Protein AF-A0A131YRJ6-F1 (afdb_monomer_lite)

Structure (mmCIF, N/CA/C/O backbone):
data_AF-A0A131YRJ6-F1
#
_entry.id   AF-A0A131YRJ6-F1
#
loop_
_atom_site.group_PDB
_atom_site.id
_atom_site.type_symbol
_atom_site.label_atom_id
_atom_site.label_alt_id
_atom_site.label_comp_id
_atom_site.label_asym_id
_atom_site.label_entity_id
_atom_site.label_seq_id
_atom_site.pdbx_PDB_ins_code
_atom_site.Cartn_x
_atom_site.Cartn_y
_atom_site.Cartn_z
_atom_site.occupancy
_atom_site.B_iso_or_equiv
_atom_site.auth_seq_id
_atom_site.auth_comp_id
_atom_site.auth_asym_id
_atom_site.auth_atom_id
_atom_site.pdbx_PDB_model_num
ATOM 1 N N . MET A 1 1 ? -3.164 -13.704 23.593 1.00 69.56 1 MET A N 1
ATOM 2 C CA . MET A 1 1 ? -3.631 -12.300 23.506 1.00 69.56 1 MET A CA 1
ATOM 3 C C . MET A 1 1 ? -3.366 -11.679 22.139 1.00 69.56 1 MET A C 1
ATOM 5 O O . MET A 1 1 ? -4.332 -11.296 21.508 1.00 69.56 1 MET A O 1
ATOM 9 N N . VAL A 1 2 ? -2.132 -11.653 21.619 1.00 72.75 2 VAL A N 1
ATOM 10 C CA . VAL A 1 2 ? -1.838 -11.068 20.285 1.00 72.75 2 VAL A CA 1
ATOM 11 C C . VAL A 1 2 ? -2.690 -11.670 19.153 1.00 72.75 2 VAL A C 1
ATOM 13 O O . VAL A 1 2 ? -3.274 -10.936 18.368 1.00 72.75 2 VAL A O 1
ATOM 16 N N . GLN A 1 3 ? -2.851 -12.998 19.120 1.00 78.19 3 GLN A N 1
ATOM 17 C CA . GLN A 1 3 ? -3.715 -13.679 18.138 1.00 78.19 3 GLN A CA 1
ATOM 18 C C . GLN A 1 3 ? -5.185 -13.231 18.199 1.00 78.19 3 GLN A C 1
ATOM 20 O O . GLN A 1 3 ? -5.855 -13.191 17.174 1.00 78.19 3 GLN A O 1
ATOM 25 N N . PHE A 1 4 ? -5.680 -12.883 19.391 1.00 80.94 4 PHE A N 1
ATOM 26 C CA . PHE A 1 4 ? -7.038 -12.374 19.568 1.00 80.94 4 PHE A CA 1
ATOM 27 C C . PHE A 1 4 ? -7.167 -10.974 18.958 1.00 80.94 4 PHE A C 1
ATOM 29 O O . PHE A 1 4 ? -8.077 -10.748 18.175 1.00 80.94 4 PHE A O 1
ATOM 36 N N . TYR A 1 5 ? -6.211 -10.073 19.205 1.00 80.25 5 TYR A N 1
ATOM 37 C CA . TYR A 1 5 ? -6.235 -8.721 18.633 1.00 80.25 5 TYR A CA 1
ATOM 38 C C . TYR A 1 5 ? -6.049 -8.696 17.116 1.00 80.25 5 TYR A C 1
ATOM 40 O O . TYR A 1 5 ? -6.733 -7.934 16.441 1.00 80.25 5 TYR A O 1
ATOM 48 N N . ILE A 1 6 ? -5.186 -9.563 16.573 1.00 80.50 6 ILE A N 1
ATOM 49 C CA . ILE A 1 6 ? -5.069 -9.746 15.119 1.00 80.50 6 ILE A CA 1
ATOM 50 C C . ILE A 1 6 ? -6.422 -10.149 14.542 1.00 80.50 6 ILE A C 1
ATOM 52 O O . ILE A 1 6 ? -6.871 -9.529 13.587 1.00 80.50 6 ILE A O 1
ATOM 56 N N . ARG A 1 7 ? -7.074 -11.158 15.134 1.00 83.88 7 ARG A N 1
ATOM 57 C CA . ARG A 1 7 ? -8.376 -11.641 14.672 1.00 83.88 7 ARG A CA 1
ATOM 58 C C . ARG A 1 7 ? -9.435 -10.543 14.721 1.00 83.88 7 ARG A C 1
ATOM 60 O O . ARG A 1 7 ? -10.130 -10.345 13.737 1.00 83.88 7 ARG A O 1
ATOM 67 N N . GLU A 1 8 ? -9.559 -9.838 15.840 1.00 82.44 8 GLU A N 1
ATOM 68 C CA . GLU A 1 8 ? -10.544 -8.759 15.975 1.00 82.44 8 GLU A CA 1
ATOM 69 C C . GLU A 1 8 ? -10.286 -7.640 14.954 1.00 82.44 8 GLU A C 1
ATOM 71 O O . GLU A 1 8 ? -11.215 -7.183 14.294 1.00 82.44 8 GLU A O 1
ATOM 76 N N . TYR A 1 9 ? -9.023 -7.250 14.746 1.00 82.06 9 TYR A N 1
ATOM 77 C CA . TYR A 1 9 ? -8.666 -6.228 13.762 1.00 82.06 9 TYR A CA 1
ATOM 78 C C . TYR A 1 9 ? -8.954 -6.676 12.324 1.00 82.06 9 TYR A C 1
ATOM 80 O O . TYR A 1 9 ? -9.580 -5.931 11.572 1.00 82.06 9 TYR A O 1
ATOM 88 N N . THR A 1 10 ? -8.576 -7.896 11.936 1.00 85.06 10 THR A N 1
ATOM 89 C CA . THR A 1 10 ? -8.822 -8.408 10.576 1.00 85.06 10 THR A CA 1
ATOM 90 C C . THR A 1 10 ? -10.284 -8.756 10.305 1.00 85.06 10 THR A C 1
ATOM 92 O O . THR A 1 10 ? -10.655 -8.924 9.146 1.00 85.06 10 THR A O 1
ATOM 95 N N . MET A 1 11 ? -11.129 -8.829 11.339 1.00 86.38 11 MET A N 1
ATOM 96 C CA . MET A 1 11 ? -12.585 -8.895 11.185 1.00 86.38 11 MET A CA 1
ATOM 97 C C . MET A 1 11 ? -13.224 -7.527 10.899 1.00 86.38 11 MET A C 1
ATOM 99 O O . MET A 1 11 ? -14.390 -7.477 10.505 1.00 86.38 11 MET A O 1
ATOM 103 N N . THR A 1 12 ? -12.487 -6.422 11.057 1.00 85.75 12 THR A N 1
ATOM 104 C CA . THR A 1 12 ? -12.936 -5.094 10.615 1.00 85.75 12 THR A CA 1
ATOM 105 C C . THR A 1 12 ? -12.587 -4.857 9.147 1.00 85.75 12 THR A C 1
ATOM 107 O O . THR A 1 12 ? -11.559 -5.327 8.660 1.00 85.75 12 THR A O 1
ATOM 110 N N . THR A 1 13 ? -13.417 -4.085 8.441 1.00 87.31 13 THR A N 1
ATOM 111 C CA . THR A 1 13 ? -13.154 -3.713 7.042 1.00 87.31 13 THR A CA 1
ATOM 112 C C . THR A 1 13 ? -11.834 -2.958 6.899 1.00 87.31 13 THR A C 1
ATOM 114 O O . THR A 1 13 ? -11.045 -3.304 6.026 1.00 87.31 13 THR A O 1
ATOM 117 N N . ASP A 1 14 ? -11.558 -1.981 7.773 1.00 86.44 14 ASP A N 1
ATOM 118 C CA . ASP A 1 14 ? -10.312 -1.205 7.715 1.00 86.44 14 ASP A CA 1
ATOM 119 C C . ASP A 1 14 ? -9.083 -2.092 7.963 1.00 86.44 14 ASP A C 1
ATOM 121 O O . ASP A 1 14 ? -8.073 -1.975 7.271 1.00 86.44 14 ASP A O 1
ATOM 125 N N . GLY A 1 15 ? -9.168 -3.028 8.914 1.00 86.69 15 GLY A N 1
ATOM 126 C CA . GLY A 1 15 ? -8.067 -3.948 9.187 1.00 86.69 15 GLY A CA 1
ATOM 127 C C . GLY A 1 15 ? -7.824 -4.954 8.068 1.00 86.69 15 GLY A C 1
ATOM 128 O O . GLY A 1 15 ? -6.669 -5.240 7.747 1.00 86.69 15 GLY A O 1
ATOM 129 N N . TRP A 1 16 ? -8.886 -5.451 7.430 1.00 87.12 16 TRP A N 1
ATOM 130 C CA . TRP A 1 16 ? -8.761 -6.325 6.264 1.00 87.12 16 TRP A CA 1
ATOM 131 C C . TRP A 1 16 ? -8.167 -5.595 5.052 1.00 87.12 16 TRP A C 1
ATOM 133 O O . TRP A 1 16 ? -7.257 -6.119 4.409 1.00 87.12 16 TRP A O 1
ATOM 143 N N . LEU A 1 17 ? -8.628 -4.372 4.769 1.00 89.38 17 LEU A N 1
ATOM 144 C CA . LEU A 1 17 ? -8.101 -3.550 3.676 1.00 89.38 17 LEU A CA 1
ATOM 145 C C . LEU A 1 17 ? -6.633 -3.167 3.909 1.00 89.38 17 LEU A C 1
ATOM 147 O O . LEU A 1 17 ? -5.819 -3.363 3.011 1.00 89.38 17 LEU A O 1
ATOM 151 N N . ASN A 1 18 ? -6.266 -2.737 5.123 1.00 88.38 18 ASN A N 1
ATOM 152 C CA . ASN A 1 18 ? -4.872 -2.423 5.461 1.00 88.38 18 ASN A CA 1
ATOM 153 C C . ASN A 1 18 ? -3.963 -3.649 5.291 1.00 88.38 18 ASN A C 1
ATOM 155 O O . ASN A 1 18 ? -2.867 -3.550 4.745 1.00 88.38 18 ASN A O 1
ATOM 159 N N . LEU A 1 19 ? -4.416 -4.831 5.725 1.00 88.50 19 LEU A N 1
ATOM 160 C CA . LEU A 1 19 ? -3.647 -6.062 5.551 1.00 88.50 19 LEU A CA 1
ATOM 161 C C . LEU A 1 19 ? -3.422 -6.382 4.065 1.00 88.50 19 LEU A C 1
ATOM 163 O O . LEU A 1 19 ? -2.301 -6.717 3.682 1.00 88.50 19 LEU A O 1
ATOM 167 N N . LEU A 1 20 ? -4.460 -6.265 3.233 1.00 90.00 20 LEU A N 1
ATOM 168 C CA . LEU A 1 20 ? -4.341 -6.471 1.788 1.00 90.00 20 LEU A CA 1
ATOM 169 C C . LEU A 1 20 ? -3.373 -5.468 1.151 1.00 90.00 20 LEU A C 1
ATOM 171 O O . LEU A 1 20 ? -2.511 -5.874 0.377 1.00 90.00 20 LEU A O 1
ATOM 175 N N . GLU A 1 21 ? -3.468 -4.190 1.506 1.00 89.62 21 GLU A N 1
ATOM 176 C CA . GLU A 1 21 ? -2.579 -3.127 1.020 1.00 89.62 21 GLU A CA 1
ATOM 177 C C . GLU A 1 21 ? -1.116 -3.388 1.388 1.00 89.62 21 GLU A C 1
ATOM 179 O O . GLU A 1 21 ? -0.233 -3.280 0.535 1.00 89.62 21 GLU A O 1
ATOM 184 N N . VAL A 1 22 ? -0.849 -3.806 2.630 1.00 88.88 22 VAL A N 1
ATOM 185 C CA . VAL A 1 22 ? 0.501 -4.175 3.083 1.00 88.88 22 VAL A CA 1
ATOM 186 C C . VAL A 1 22 ? 1.036 -5.365 2.300 1.00 88.88 22 VAL A C 1
ATOM 188 O O . VAL A 1 22 ? 2.183 -5.335 1.857 1.00 88.88 22 VAL A O 1
ATOM 191 N N . VAL A 1 23 ? 0.224 -6.409 2.112 1.00 90.88 23 VAL A N 1
ATOM 192 C CA . VAL A 1 23 ? 0.639 -7.613 1.381 1.00 90.88 23 VAL A CA 1
ATOM 193 C C . VAL A 1 23 ? 0.916 -7.287 -0.086 1.00 90.88 23 VAL A C 1
ATOM 195 O O . VAL A 1 23 ? 1.972 -7.655 -0.597 1.00 90.88 23 VAL A O 1
ATOM 198 N N . VAL A 1 24 ? 0.019 -6.564 -0.759 1.00 88.69 24 VAL A N 1
ATOM 199 C CA . VAL A 1 24 ? 0.193 -6.182 -2.170 1.00 88.69 24 VAL A CA 1
ATOM 200 C C . VAL A 1 24 ? 1.382 -5.232 -2.338 1.00 88.69 24 VAL A C 1
ATOM 202 O O . VAL A 1 24 ? 2.203 -5.437 -3.233 1.00 88.69 24 VAL A O 1
ATOM 205 N N . GLY A 1 25 ? 1.533 -4.243 -1.453 1.00 87.44 25 GLY A N 1
ATOM 206 C CA . GLY A 1 25 ? 2.684 -3.341 -1.442 1.00 87.44 25 GLY A CA 1
ATOM 207 C C . GLY A 1 25 ? 4.005 -4.079 -1.216 1.00 87.44 25 GLY A C 1
ATOM 208 O O . GLY A 1 25 ? 4.978 -3.830 -1.924 1.00 87.44 25 GLY A O 1
ATOM 209 N N . ALA A 1 26 ? 4.041 -5.045 -0.295 1.00 89.44 26 ALA A N 1
ATOM 210 C CA . ALA A 1 26 ? 5.220 -5.875 -0.056 1.00 89.44 26 ALA A CA 1
ATOM 211 C C . ALA A 1 26 ? 5.557 -6.774 -1.257 1.00 89.44 26 ALA A C 1
ATOM 213 O O . ALA A 1 26 ? 6.735 -6.946 -1.566 1.00 89.44 26 ALA A O 1
ATOM 214 N N . ILE A 1 27 ? 4.549 -7.309 -1.956 1.00 89.69 27 ILE A N 1
ATOM 215 C CA . ILE A 1 27 ? 4.747 -8.077 -3.195 1.00 89.69 27 ILE A CA 1
ATOM 216 C C . ILE A 1 27 ? 5.356 -7.186 -4.278 1.00 89.69 27 ILE A C 1
ATOM 218 O O . ILE A 1 27 ? 6.368 -7.569 -4.856 1.00 89.69 27 ILE A O 1
ATOM 222 N N . LEU A 1 28 ? 4.806 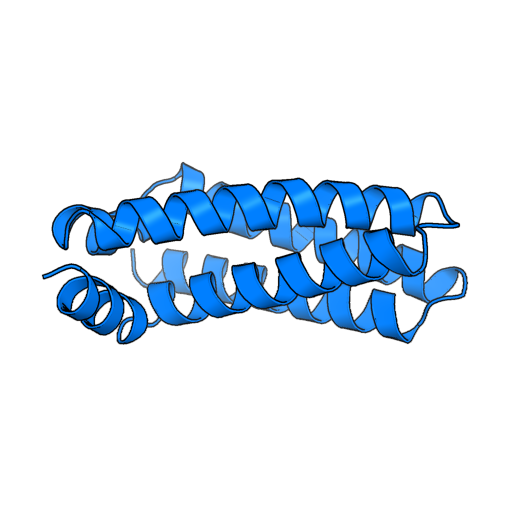-5.990 -4.515 1.00 86.94 28 LEU A N 1
ATOM 223 C CA . LEU A 1 28 ? 5.363 -5.033 -5.482 1.00 86.94 28 LEU A CA 1
ATOM 224 C C . LEU A 1 28 ? 6.805 -4.654 -5.132 1.00 86.94 28 LEU A C 1
ATOM 226 O O . LEU A 1 28 ? 7.683 -4.665 -5.994 1.00 86.94 28 LEU A O 1
ATOM 230 N N . TRP A 1 29 ? 7.068 -4.373 -3.855 1.00 91.38 29 TRP A N 1
ATOM 231 C CA . TRP A 1 29 ? 8.413 -4.077 -3.372 1.00 91.38 29 TRP A CA 1
ATOM 232 C C . TRP A 1 29 ? 9.379 -5.246 -3.613 1.00 91.38 29 TRP A C 1
ATOM 234 O O . TRP A 1 29 ? 10.470 -5.041 -4.145 1.00 91.38 29 TRP A O 1
ATOM 244 N N . ALA A 1 30 ? 8.971 -6.476 -3.289 1.00 88.31 30 ALA A N 1
ATOM 245 C CA . ALA A 1 30 ? 9.779 -7.674 -3.499 1.00 88.31 30 ALA A CA 1
ATOM 246 C C . ALA A 1 30 ? 9.996 -7.984 -4.988 1.00 88.31 30 ALA A C 1
ATOM 248 O O . ALA A 1 30 ? 11.102 -8.362 -5.373 1.00 88.31 30 ALA A O 1
ATOM 249 N N . MET A 1 31 ? 8.981 -7.799 -5.835 1.00 85.88 31 MET A N 1
ATOM 250 C CA . MET A 1 31 ? 9.085 -7.982 -7.285 1.00 85.88 31 MET A CA 1
ATOM 251 C C . MET A 1 31 ? 10.138 -7.045 -7.874 1.00 85.88 31 MET A C 1
ATOM 253 O O . MET A 1 31 ? 11.095 -7.518 -8.480 1.00 85.88 31 MET A O 1
ATOM 257 N N . TYR A 1 32 ? 10.037 -5.739 -7.616 1.00 86.94 32 TYR A N 1
ATOM 258 C CA . TYR A 1 32 ? 11.033 -4.777 -8.093 1.00 86.94 32 TYR A CA 1
ATOM 259 C C . TYR A 1 32 ? 12.410 -4.968 -7.442 1.00 86.94 32 TYR A C 1
ATOM 261 O O . TYR A 1 32 ? 13.428 -4.736 -8.090 1.00 86.94 32 TYR A O 1
ATOM 269 N N . GLY A 1 33 ? 12.471 -5.425 -6.188 1.00 84.69 33 GLY A N 1
ATOM 270 C CA . GLY A 1 33 ? 13.733 -5.723 -5.508 1.00 84.69 33 GLY A CA 1
ATOM 271 C C . GLY A 1 33 ? 14.458 -6.961 -6.052 1.00 84.69 33 GLY A C 1
ATOM 272 O O . GLY A 1 33 ? 15.685 -7.008 -6.018 1.00 84.69 33 GLY A O 1
ATOM 273 N N . THR A 1 34 ? 13.722 -7.957 -6.558 1.00 83.62 34 THR A N 1
ATOM 274 C CA . THR A 1 34 ? 14.286 -9.227 -7.058 1.00 83.62 34 THR A CA 1
ATOM 275 C C . THR A 1 34 ? 14.503 -9.238 -8.567 1.00 83.62 34 THR A C 1
ATOM 277 O O . THR A 1 34 ? 15.547 -9.700 -9.021 1.00 83.62 34 THR A O 1
ATOM 280 N N . LEU A 1 35 ? 13.545 -8.724 -9.341 1.00 82.69 35 LEU A N 1
ATOM 281 C CA . LEU A 1 35 ? 13.625 -8.626 -10.803 1.00 82.69 35 LEU A CA 1
ATOM 282 C C . LEU A 1 35 ? 14.398 -7.380 -11.260 1.00 82.69 35 LEU A C 1
ATOM 284 O O . LEU A 1 35 ? 14.904 -7.347 -12.380 1.00 82.69 35 LEU A O 1
ATOM 288 N N . GLY A 1 36 ? 14.531 -6.391 -10.372 1.00 80.94 36 GLY A N 1
ATOM 289 C CA . GLY A 1 36 ? 15.148 -5.100 -10.641 1.00 80.94 36 GLY A CA 1
ATOM 290 C C . GLY A 1 36 ? 14.136 -4.074 -11.152 1.00 80.94 36 GLY A C 1
ATOM 291 O O . GLY A 1 36 ? 13.309 -4.362 -12.012 1.00 80.94 36 GLY A O 1
ATOM 292 N N . ALA A 1 37 ? 14.228 -2.848 -10.638 1.00 86.00 37 ALA A N 1
ATOM 293 C CA . ALA A 1 37 ? 13.572 -1.687 -11.224 1.00 86.00 37 ALA A CA 1
ATOM 294 C C . ALA A 1 37 ? 14.481 -1.106 -12.317 1.00 86.00 37 ALA A C 1
ATOM 296 O O . ALA A 1 37 ? 15.558 -0.579 -12.035 1.00 86.00 37 ALA A O 1
ATOM 297 N N . THR A 1 38 ? 14.066 -1.238 -13.573 1.00 86.88 38 THR A N 1
ATOM 298 C CA . THR A 1 38 ? 14.872 -0.898 -14.756 1.00 86.88 38 THR A CA 1
ATOM 299 C C . THR A 1 38 ? 14.529 0.468 -15.340 1.00 86.88 38 THR A C 1
ATOM 301 O O . THR A 1 38 ? 15.360 1.085 -16.009 1.00 86.88 38 THR A O 1
ATOM 304 N N . THR A 1 39 ? 13.329 0.974 -15.056 1.00 87.75 39 THR A N 1
ATOM 305 C CA . THR A 1 39 ? 12.867 2.292 -15.505 1.00 87.75 39 THR A CA 1
ATOM 306 C C . THR A 1 39 ? 12.674 3.263 -14.333 1.00 87.75 39 THR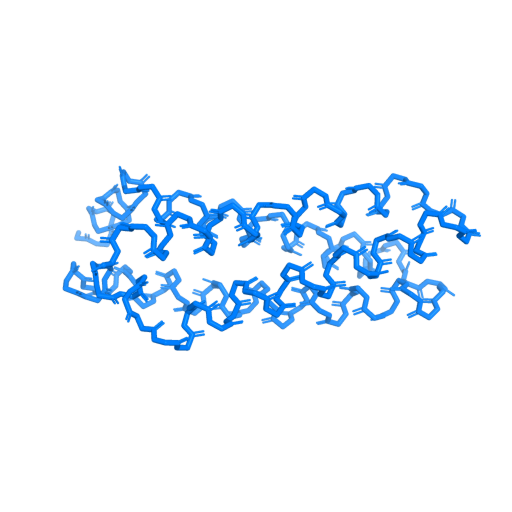 A C 1
ATOM 308 O O . THR A 1 39 ? 12.457 2.839 -13.194 1.00 87.75 39 THR A O 1
ATOM 311 N N . PRO A 1 40 ? 12.695 4.591 -14.571 1.00 90.06 40 PRO A N 1
ATOM 312 C CA . PRO A 1 40 ? 12.427 5.572 -13.517 1.00 90.06 40 PRO A CA 1
ATOM 313 C C . PRO A 1 40 ? 11.056 5.401 -12.845 1.00 90.06 40 PRO A C 1
ATOM 315 O O . PRO A 1 40 ? 10.937 5.620 -11.640 1.00 90.06 40 PRO A O 1
ATOM 318 N N . SER A 1 41 ? 10.028 4.988 -13.596 1.00 89.38 41 SER A N 1
ATOM 319 C CA . SER A 1 41 ? 8.690 4.733 -13.049 1.00 89.38 41 SER A CA 1
ATOM 320 C C . SER A 1 41 ? 8.663 3.498 -12.149 1.00 89.38 41 SER A C 1
ATOM 322 O O . SER A 1 41 ? 8.033 3.530 -11.094 1.00 89.38 41 SER A O 1
ATOM 324 N N . GLU A 1 42 ? 9.403 2.445 -12.500 1.00 90.12 42 GLU A N 1
ATOM 325 C CA . GLU A 1 42 ? 9.583 1.269 -11.640 1.00 90.12 42 GLU A CA 1
ATOM 326 C C . GLU A 1 42 ? 10.372 1.617 -10.374 1.00 90.12 42 GLU A C 1
ATOM 328 O O . GLU A 1 42 ? 9.993 1.193 -9.287 1.00 90.12 42 GLU A O 1
ATOM 333 N N . GLN A 1 43 ? 11.419 2.445 -10.470 1.00 91.75 43 GLN A N 1
ATOM 334 C CA . GLN A 1 43 ? 12.200 2.870 -9.299 1.00 91.75 43 GLN A CA 1
ATOM 335 C C . GLN A 1 43 ? 11.368 3.738 -8.342 1.00 91.75 43 GLN A C 1
ATOM 337 O O . GLN A 1 43 ? 11.484 3.626 -7.114 1.00 91.75 43 GLN A O 1
ATOM 342 N N . PHE A 1 44 ? 10.510 4.594 -8.900 1.00 92.31 44 PHE A N 1
ATOM 343 C CA . PHE A 1 44 ? 9.530 5.357 -8.137 1.00 92.31 44 PHE A CA 1
ATOM 344 C C . PHE A 1 44 ? 8.543 4.423 -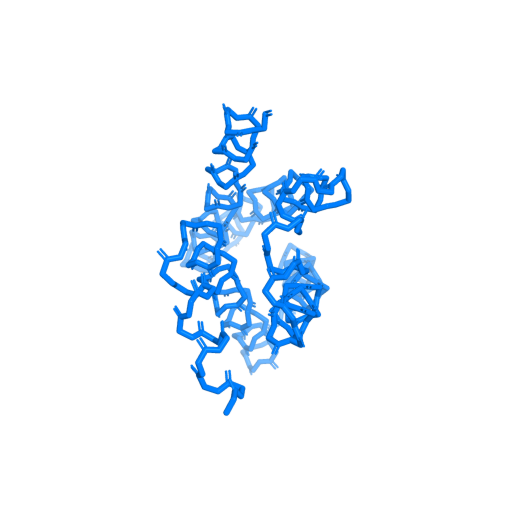7.428 1.00 92.31 44 PHE A C 1
ATOM 346 O O . PHE A 1 44 ? 8.391 4.518 -6.210 1.00 92.31 44 PHE A O 1
ATOM 353 N N . LEU A 1 45 ? 7.945 3.470 -8.152 1.00 92.44 45 LEU A N 1
ATOM 354 C CA . LEU A 1 45 ? 7.022 2.491 -7.576 1.00 92.44 45 LEU A CA 1
ATOM 355 C C . LEU A 1 45 ? 7.685 1.607 -6.516 1.00 92.44 45 LEU A C 1
ATOM 357 O O . LEU A 1 45 ? 7.076 1.371 -5.479 1.00 92.44 45 LEU A O 1
ATOM 361 N N . TYR A 1 46 ? 8.930 1.175 -6.715 1.00 92.81 46 TYR A N 1
ATOM 362 C CA . TYR A 1 46 ? 9.715 0.446 -5.717 1.00 92.81 46 TYR A CA 1
ATOM 363 C C . TYR A 1 46 ? 9.882 1.253 -4.424 1.00 92.81 46 TYR A C 1
ATOM 365 O O . TYR A 1 46 ? 9.658 0.740 -3.324 1.00 92.81 46 TYR A O 1
ATOM 373 N N . SER A 1 47 ? 10.220 2.539 -4.553 1.00 93.50 47 SER A N 1
ATOM 374 C CA . SER A 1 47 ? 10.374 3.445 -3.412 1.00 93.50 47 SER A CA 1
ATOM 375 C C . SER A 1 47 ? 9.043 3.648 -2.684 1.00 93.50 47 SER A C 1
ATOM 377 O O . SER A 1 47 ? 8.981 3.474 -1.466 1.00 93.50 47 SER A O 1
ATOM 379 N N . CYS A 1 48 ? 7.962 3.922 -3.419 1.00 92.62 4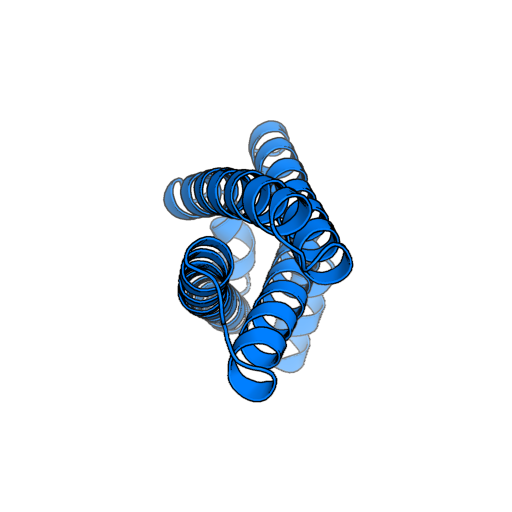8 CYS A N 1
ATOM 380 C CA . CYS A 1 48 ? 6.609 4.005 -2.867 1.00 92.62 48 CYS A CA 1
ATOM 381 C C . CYS A 1 48 ? 6.208 2.715 -2.147 1.00 92.62 48 CYS A C 1
ATOM 383 O O . CYS A 1 48 ? 5.772 2.768 -1.000 1.00 92.62 48 CYS A O 1
ATOM 385 N N . ALA A 1 49 ? 6.415 1.561 -2.780 1.00 92.50 49 ALA A N 1
ATOM 386 C CA . ALA A 1 49 ? 6.076 0.262 -2.222 1.00 92.50 49 ALA A CA 1
ATOM 387 C C . ALA A 1 49 ? 6.815 -0.004 -0.908 1.00 92.50 49 ALA A C 1
ATOM 389 O O . ALA A 1 49 ? 6.189 -0.407 0.070 1.00 92.50 49 ALA A O 1
ATOM 390 N N . SER A 1 50 ? 8.108 0.329 -0.834 1.00 92.19 50 SER A N 1
ATOM 391 C CA . SER A 1 50 ? 8.882 0.215 0.408 1.00 92.19 50 SER A CA 1
ATOM 392 C C . SER A 1 50 ? 8.316 1.085 1.538 1.00 92.19 50 SER A C 1
ATOM 394 O O . SER A 1 50 ? 8.097 0.601 2.652 1.00 92.19 50 SER A O 1
ATOM 396 N N . VAL A 1 51 ? 8.028 2.360 1.255 1.00 92.00 51 VAL A N 1
ATOM 397 C CA . VAL A 1 51 ? 7.562 3.331 2.253 1.00 92.00 51 VAL A CA 1
ATOM 398 C C . VAL A 1 51 ? 6.159 2.975 2.724 1.00 92.00 51 VAL A C 1
ATOM 400 O O . VAL A 1 51 ? 5.894 2.986 3.929 1.00 92.00 51 VAL A O 1
ATOM 403 N N . PHE A 1 52 ? 5.264 2.636 1.799 1.00 90.88 52 PHE A N 1
ATOM 404 C CA . PHE A 1 52 ? 3.873 2.366 2.127 1.00 90.88 52 PHE A CA 1
ATOM 405 C C . PHE A 1 52 ? 3.675 0.994 2.767 1.00 90.88 52 PHE A C 1
ATOM 407 O O . PHE A 1 52 ? 2.932 0.908 3.742 1.00 90.88 52 PHE A O 1
ATOM 414 N N . ALA A 1 53 ? 4.402 -0.042 2.332 1.00 90.88 53 ALA A N 1
ATOM 415 C CA . ALA A 1 53 ? 4.397 -1.333 3.023 1.00 90.88 53 ALA A CA 1
ATOM 416 C C . ALA A 1 53 ? 4.950 -1.200 4.450 1.00 90.88 53 ALA A C 1
ATOM 418 O O . ALA A 1 53 ? 4.376 -1.752 5.387 1.00 90.88 53 ALA A O 1
ATOM 419 N N . THR A 1 54 ? 6.011 -0.406 4.642 1.00 90.94 54 THR A N 1
ATOM 420 C CA . THR A 1 54 ? 6.564 -0.132 5.977 1.00 90.94 54 THR A CA 1
ATOM 421 C C . THR A 1 54 ? 5.552 0.600 6.859 1.00 90.94 54 THR A C 1
ATOM 423 O O . THR A 1 54 ? 5.315 0.184 7.992 1.00 90.94 54 THR A O 1
ATOM 426 N N . ASN A 1 55 ? 4.908 1.657 6.352 1.00 91.38 55 ASN A N 1
ATOM 427 C CA . ASN A 1 55 ? 3.885 2.393 7.107 1.00 91.38 55 ASN A CA 1
ATOM 428 C C . ASN A 1 55 ? 2.674 1.515 7.441 1.00 91.38 55 ASN A C 1
ATOM 430 O O . ASN A 1 55 ? 2.245 1.481 8.594 1.00 91.38 55 ASN A O 1
ATOM 434 N N . GLY A 1 56 ? 2.164 0.755 6.473 1.00 88.75 56 GLY A N 1
ATOM 435 C CA . GLY A 1 56 ? 1.060 -0.171 6.705 1.00 88.75 56 GLY A CA 1
ATOM 436 C C . GLY A 1 56 ? 1.424 -1.273 7.707 1.00 88.75 56 GLY A C 1
ATOM 437 O O . GLY A 1 56 ? 0.613 -1.615 8.570 1.00 88.75 56 GLY A O 1
ATOM 438 N N . PHE A 1 57 ? 2.671 -1.759 7.694 1.00 89.56 57 PHE A N 1
ATOM 439 C CA . PHE A 1 57 ? 3.170 -2.672 8.722 1.00 89.56 57 PHE A CA 1
ATOM 440 C C . PHE A 1 57 ? 3.208 -2.011 10.107 1.00 89.56 57 PHE A C 1
ATOM 442 O O . PHE A 1 57 ? 2.768 -2.621 11.080 1.00 89.56 57 PHE A O 1
ATOM 449 N N . PHE A 1 58 ? 3.648 -0.753 10.219 1.00 89.81 58 PHE A N 1
ATOM 450 C CA . PHE A 1 58 ? 3.577 -0.006 11.481 1.00 89.81 58 PHE A CA 1
ATOM 451 C C . PHE A 1 58 ? 2.137 0.161 11.979 1.00 89.81 58 PHE A C 1
ATOM 453 O O . PHE A 1 58 ? 1.885 0.007 13.176 1.00 89.81 58 PHE A O 1
ATOM 460 N N . PHE A 1 59 ? 1.182 0.425 11.088 1.00 87.19 59 PHE A N 1
ATOM 461 C CA . PHE A 1 59 ? -0.240 0.494 11.430 1.00 87.19 59 PHE A CA 1
ATOM 462 C C . PHE A 1 59 ? -0.798 -0.852 11.889 1.00 87.19 59 PHE A C 1
ATOM 464 O O . PHE A 1 59 ? -1.511 -0.917 12.895 1.00 87.19 59 PHE A O 1
ATOM 471 N N . PHE A 1 60 ? -0.426 -1.934 11.206 1.00 85.69 60 PHE A N 1
ATOM 472 C CA . PHE A 1 60 ? -0.779 -3.291 11.604 1.00 85.69 60 PHE A CA 1
ATOM 473 C C . PHE A 1 60 ? -0.213 -3.616 12.992 1.00 85.69 60 PHE A C 1
ATOM 475 O O . PHE A 1 60 ? -0.965 -3.981 13.894 1.00 85.69 60 PHE A O 1
ATOM 482 N N . MET A 1 61 ? 1.086 -3.387 13.206 1.00 87.25 61 MET A N 1
ATOM 483 C CA . MET A 1 61 ? 1.744 -3.623 14.493 1.00 87.25 61 MET A CA 1
ATOM 484 C C . MET A 1 61 ? 1.132 -2.782 15.617 1.00 87.25 61 MET A C 1
ATOM 486 O O . MET A 1 61 ? 0.917 -3.280 16.718 1.00 87.25 61 MET A O 1
ATOM 490 N N . SER A 1 62 ? 0.776 -1.531 15.334 1.00 85.38 62 SER A N 1
ATOM 491 C CA . SER A 1 62 ? 0.103 -0.659 16.303 1.00 85.38 62 SER A CA 1
ATOM 492 C C . SER A 1 62 ? -1.290 -1.186 16.673 1.00 85.38 62 SER A C 1
ATOM 494 O O . SER A 1 62 ? -1.687 -1.139 17.838 1.00 85.38 62 SER A O 1
ATOM 496 N N . SER A 1 63 ? -2.013 -1.751 15.704 1.00 82.12 63 SER A N 1
ATOM 497 C CA . SER A 1 63 ? -3.355 -2.317 15.900 1.00 82.12 63 SER A CA 1
ATOM 498 C C . SER A 1 63 ? -3.340 -3.616 16.715 1.00 82.12 63 SER A C 1
ATOM 500 O O . SER A 1 63 ? -4.263 -3.868 17.486 1.00 82.12 63 SER A O 1
ATOM 502 N N . VAL A 1 64 ? -2.277 -4.426 16.633 1.00 83.69 64 VAL A N 1
ATOM 503 C CA . VAL A 1 64 ? -2.173 -5.671 17.425 1.00 83.69 64 VAL A CA 1
ATOM 504 C C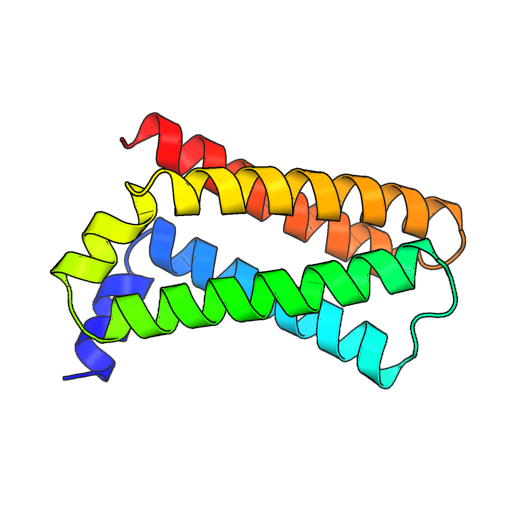 . VAL A 1 64 ? -1.754 -5.444 18.881 1.00 83.69 64 VAL A C 1
ATOM 506 O O . VAL A 1 64 ? -1.835 -6.373 19.688 1.00 83.69 64 VAL A O 1
ATOM 509 N N . MET A 1 65 ? -1.310 -4.232 19.234 1.00 83.50 65 MET A N 1
ATOM 510 C CA . MET A 1 65 ? -0.932 -3.881 20.608 1.00 83.50 65 MET A CA 1
ATOM 511 C C . MET A 1 65 ? -2.141 -3.566 21.499 1.00 83.50 65 MET A C 1
ATOM 513 O O . MET A 1 65 ? -2.063 -3.766 22.710 1.00 83.50 65 MET A O 1
ATOM 517 N N . SER A 1 66 ? -3.249 -3.075 20.931 1.00 82.94 66 SER A N 1
ATOM 518 C CA . SER A 1 66 ? -4.462 -2.725 21.679 1.00 82.94 66 SER A CA 1
ATOM 519 C C . SER A 1 66 ? -5.685 -2.573 20.766 1.00 82.94 66 SER A C 1
ATOM 521 O O . SER A 1 66 ? -5.596 -1.976 19.693 1.00 82.94 66 SER A O 1
ATOM 523 N N . ILE A 1 67 ? -6.854 -3.026 21.239 1.00 75.00 67 ILE A N 1
ATOM 524 C CA . ILE A 1 67 ? -8.147 -2.852 20.549 1.00 75.00 67 ILE A CA 1
ATOM 525 C C . ILE A 1 67 ? -8.481 -1.371 20.369 1.00 75.00 67 ILE A C 1
ATOM 527 O O . ILE A 1 67 ? -8.967 -0.981 19.310 1.00 75.00 67 ILE A O 1
ATOM 531 N N . GLN A 1 68 ? -8.214 -0.526 21.372 1.00 81.56 68 GLN A N 1
ATOM 532 C CA . GLN A 1 68 ? -8.487 0.907 21.243 1.00 81.56 68 GLN A CA 1
ATOM 533 C C . GLN A 1 68 ? -7.671 1.521 20.101 1.00 81.56 68 GLN A C 1
ATOM 535 O O . GLN A 1 68 ? -8.211 2.308 19.329 1.00 81.56 68 GLN A O 1
ATOM 540 N N . THR A 1 69 ? -6.401 1.129 19.951 1.00 80.50 69 THR A N 1
ATOM 541 C CA . THR A 1 69 ? -5.559 1.590 18.840 1.00 80.50 69 THR A CA 1
ATOM 542 C C . THR A 1 69 ? -6.120 1.123 17.503 1.00 80.50 69 THR A C 1
ATOM 544 O O . THR A 1 69 ? -6.295 1.946 16.610 1.00 80.50 69 THR A O 1
ATOM 547 N N . ALA A 1 70 ? -6.482 -0.158 17.389 1.00 75.00 70 ALA A N 1
ATOM 548 C CA . ALA A 1 70 ? -7.064 -0.733 16.177 1.00 75.00 70 ALA A CA 1
ATOM 549 C C . ALA A 1 70 ? -8.333 0.007 15.707 1.00 75.00 70 ALA A C 1
ATOM 551 O O . ALA A 1 70 ? -8.497 0.262 14.517 1.00 75.00 70 ALA A O 1
ATOM 552 N N . LEU A 1 71 ? -9.207 0.398 16.640 1.00 77.75 71 LEU A N 1
ATOM 553 C CA . LEU A 1 71 ? -10.464 1.098 16.342 1.00 77.75 71 LEU A CA 1
ATOM 554 C C . LEU A 1 71 ? -10.290 2.597 16.052 1.00 77.75 71 LEU A C 1
ATOM 556 O O . LEU A 1 71 ? -11.145 3.207 15.408 1.00 77.75 71 LEU A O 1
ATOM 560 N N . MET A 1 72 ? -9.222 3.210 16.563 1.00 83.12 72 MET A N 1
ATOM 561 C CA . MET A 1 72 ? -8.944 4.640 16.388 1.00 83.12 72 MET A CA 1
ATOM 562 C C . MET A 1 72 ? -8.106 4.926 15.145 1.00 83.12 72 MET A C 1
ATOM 564 O O . MET A 1 72 ? -8.182 6.029 14.609 1.00 83.12 72 MET A O 1
ATOM 568 N N . LEU A 1 73 ? -7.321 3.952 14.682 1.00 79.69 73 LEU A N 1
ATOM 569 C CA . LEU A 1 73 ? -6.374 4.117 13.585 1.00 79.69 73 LEU A CA 1
ATOM 570 C C . LEU A 1 73 ? -7.020 4.647 12.286 1.00 79.69 73 LEU A C 1
ATOM 572 O O . LEU A 1 73 ? -6.501 5.631 11.757 1.00 79.69 73 LEU A O 1
ATOM 576 N N . PRO A 1 74 ? -8.189 4.140 11.833 1.00 76.81 74 PRO A N 1
ATOM 577 C CA . PRO A 1 74 ? -8.872 4.660 10.640 1.00 76.81 74 PRO A CA 1
ATOM 578 C C . PRO A 1 74 ? -9.430 6.083 10.800 1.00 76.81 74 PRO A C 1
ATOM 580 O O . PRO A 1 74 ? -9.809 6.729 9.825 1.00 76.81 74 PRO A O 1
ATOM 583 N N . LYS A 1 75 ? -9.496 6.583 12.039 1.00 80.31 75 LYS A N 1
ATOM 584 C CA . LYS A 1 75 ? -9.993 7.926 12.373 1.00 80.31 75 LYS A CA 1
ATOM 585 C C . LYS A 1 75 ? -8.881 8.970 12.415 1.00 80.31 75 LYS A C 1
ATOM 587 O O . LYS A 1 75 ? -9.146 10.162 12.558 1.00 80.31 75 LYS A O 1
ATOM 592 N N . LEU A 1 76 ? -7.621 8.540 12.341 1.00 85.12 76 LEU A N 1
ATOM 593 C CA . LEU A 1 76 ? -6.482 9.444 12.362 1.00 85.12 76 LEU A CA 1
ATOM 594 C C . LEU A 1 76 ? -6.342 10.124 11.001 1.00 85.12 76 LEU A C 1
ATOM 596 O O . LEU A 1 76 ? -6.212 9.458 9.978 1.00 85.12 76 LEU A O 1
ATOM 600 N N . PHE A 1 77 ? -6.252 11.456 10.997 1.00 86.56 77 PHE A N 1
ATOM 601 C CA . PHE A 1 77 ? -6.002 12.238 9.779 1.00 86.56 77 PHE A CA 1
ATOM 602 C C . PHE A 1 77 ? -4.782 11.730 8.993 1.00 86.56 77 PHE A C 1
ATOM 604 O O . PHE A 1 77 ? -4.810 11.670 7.767 1.00 86.56 77 PHE A O 1
ATOM 611 N N . TYR A 1 78 ? -3.730 11.311 9.704 1.00 86.88 78 TYR A N 1
ATOM 612 C CA . TYR A 1 78 ? -2.532 10.737 9.093 1.00 86.88 78 TYR A CA 1
ATOM 613 C C . TYR A 1 78 ? -2.823 9.461 8.293 1.00 86.88 78 TYR A C 1
ATOM 615 O O . TYR A 1 78 ? -2.278 9.289 7.208 1.00 86.88 78 TYR A O 1
ATOM 623 N N . TYR A 1 79 ? -3.706 8.592 8.791 1.00 86.94 79 TYR A N 1
ATOM 624 C CA . TYR A 1 79 ? -4.083 7.361 8.103 1.00 86.94 79 TYR A CA 1
ATOM 625 C C . TYR A 1 79 ? -4.857 7.661 6.816 1.00 86.94 79 TYR A C 1
ATOM 627 O O . TYR A 1 79 ? -4.524 7.157 5.748 1.00 86.94 79 TYR A O 1
ATOM 635 N N . THR A 1 80 ? -5.822 8.574 6.887 1.00 87.44 80 THR A N 1
ATOM 636 C CA . THR A 1 80 ? -6.580 9.051 5.724 1.00 87.44 80 THR A CA 1
ATOM 637 C C . THR A 1 80 ? -5.671 9.702 4.675 1.00 87.44 80 THR A C 1
ATOM 639 O O . THR A 1 80 ? -5.788 9.423 3.481 1.00 87.44 80 THR A O 1
ATOM 642 N N . LEU A 1 81 ? -4.714 10.531 5.106 1.00 90.62 81 LEU A N 1
ATOM 643 C CA . LEU A 1 81 ? -3.728 11.138 4.212 1.00 90.62 81 LEU A CA 1
ATOM 644 C C . LEU A 1 81 ? -2.818 10.081 3.568 1.00 90.62 81 LEU A C 1
ATOM 646 O O . LEU A 1 81 ? -2.552 10.156 2.370 1.00 90.62 81 LEU A O 1
ATOM 650 N N . PHE A 1 82 ? -2.381 9.084 4.341 1.00 92.31 82 PHE A N 1
ATOM 651 C CA . PHE A 1 82 ? -1.608 7.948 3.843 1.00 92.31 82 PHE A CA 1
ATOM 652 C C . PHE A 1 82 ? -2.349 7.208 2.724 1.00 92.31 82 PHE A C 1
ATOM 654 O O . PHE A 1 82 ? -1.748 6.957 1.679 1.00 92.31 82 PHE A O 1
ATOM 661 N N . GLN A 1 83 ? -3.641 6.918 2.902 1.00 93.31 83 GLN A N 1
ATOM 662 C CA . GLN A 1 83 ? -4.446 6.232 1.890 1.00 93.31 83 GLN A CA 1
ATOM 663 C C . GLN A 1 83 ? -4.517 7.040 0.585 1.00 93.31 83 GLN A C 1
ATOM 665 O O . GLN A 1 83 ? -4.232 6.525 -0.496 1.00 93.31 83 GLN A O 1
ATOM 670 N N . LEU A 1 84 ? -4.799 8.342 0.679 1.00 93.88 84 LEU A N 1
ATOM 671 C CA . LEU A 1 84 ? -4.899 9.211 -0.494 1.00 93.88 84 LEU A CA 1
ATOM 672 C C . LEU A 1 84 ? -3.567 9.352 -1.248 1.00 93.88 84 LEU A C 1
ATOM 674 O O . LEU A 1 84 ? -3.533 9.264 -2.477 1.00 93.88 84 LEU A O 1
ATOM 678 N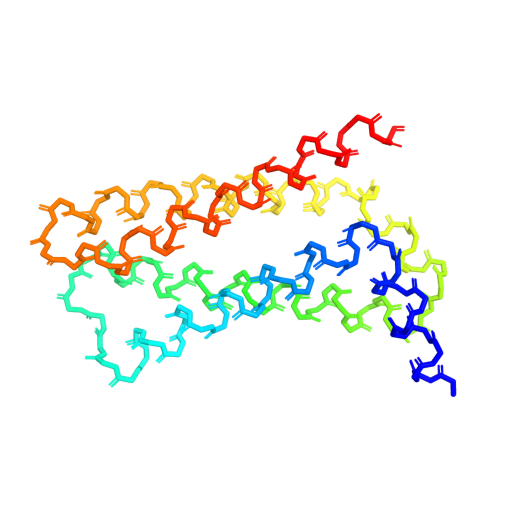 N . VAL A 1 85 ? -2.469 9.568 -0.519 1.00 94.69 85 VAL A N 1
ATOM 679 C CA . VAL A 1 85 ? -1.134 9.712 -1.117 1.00 94.69 85 VAL A CA 1
ATOM 680 C C . VAL A 1 85 ? -0.689 8.396 -1.752 1.00 94.69 85 VAL A C 1
ATOM 682 O O . VAL A 1 85 ? -0.205 8.407 -2.884 1.00 94.69 85 VAL A O 1
ATOM 685 N N . SER A 1 86 ? -0.921 7.265 -1.081 1.00 93.12 86 SER A N 1
ATOM 686 C CA . SER A 1 86 ? -0.612 5.939 -1.625 1.00 93.12 86 SER A CA 1
ATOM 687 C C . SER A 1 86 ? -1.385 5.685 -2.917 1.00 93.12 86 SER A C 1
ATOM 689 O O . SER A 1 86 ? -0.781 5.315 -3.925 1.00 93.12 86 SER A O 1
ATOM 691 N N . ALA A 1 87 ? -2.690 5.975 -2.932 1.00 95.94 87 ALA A N 1
ATOM 692 C CA . ALA A 1 87 ? -3.525 5.855 -4.124 1.00 95.94 87 ALA A CA 1
ATOM 693 C C . ALA A 1 87 ? -2.974 6.674 -5.301 1.00 95.94 87 ALA A C 1
ATOM 695 O O . ALA A 1 87 ? -2.787 6.143 -6.399 1.00 95.94 87 ALA A O 1
ATOM 696 N N . ALA A 1 88 ? -2.661 7.952 -5.068 1.00 96.25 88 ALA A N 1
ATOM 697 C CA . ALA A 1 88 ? -2.131 8.838 -6.100 1.00 96.25 88 ALA A CA 1
ATOM 698 C C . ALA A 1 88 ? -0.782 8.347 -6.653 1.00 96.25 88 ALA A C 1
ATOM 700 O O . ALA A 1 88 ? -0.593 8.304 -7.873 1.00 96.25 88 ALA A O 1
ATOM 701 N N . CYS A 1 89 ? 0.143 7.943 -5.779 1.00 95.50 89 CYS A N 1
ATOM 702 C CA . CYS A 1 89 ? 1.457 7.435 -6.171 1.00 95.50 89 CYS A CA 1
ATOM 703 C C . CYS A 1 89 ? 1.360 6.131 -6.974 1.00 95.50 89 CYS A C 1
ATOM 705 O O . CYS A 1 89 ? 1.971 6.019 -8.036 1.00 95.50 89 CYS A O 1
ATOM 707 N N . TYR A 1 90 ? 0.568 5.162 -6.515 1.00 95.12 90 TYR A N 1
ATOM 708 C CA . TYR A 1 90 ? 0.432 3.876 -7.196 1.00 95.12 90 TYR A CA 1
ATOM 709 C C . TYR A 1 90 ? -0.287 3.980 -8.545 1.00 95.12 90 TYR A C 1
ATOM 711 O O . TYR A 1 90 ? 0.153 3.356 -9.510 1.00 95.12 90 TYR A O 1
ATOM 719 N N . ILE A 1 91 ? -1.344 4.795 -8.653 1.00 96.00 91 ILE A N 1
ATOM 720 C CA . ILE A 1 91 ? -2.055 4.994 -9.926 1.00 96.00 91 ILE A CA 1
ATOM 721 C C . ILE A 1 91 ? -1.151 5.708 -10.934 1.00 96.00 91 ILE A C 1
ATOM 723 O O . ILE A 1 91 ? -0.993 5.233 -12.057 1.00 96.00 91 ILE A O 1
ATOM 727 N N . SER A 1 92 ? -0.531 6.826 -10.544 1.00 94.56 92 SER A N 1
ATOM 728 C CA . SER A 1 92 ? 0.328 7.595 -11.455 1.00 94.56 92 SER A CA 1
ATOM 729 C C . SER A 1 92 ? 1.578 6.816 -11.874 1.00 94.56 92 SER A C 1
ATOM 731 O O . SER A 1 92 ? 1.891 6.758 -13.065 1.00 94.56 92 SER A O 1
ATOM 733 N N . GLY A 1 93 ? 2.248 6.154 -10.926 1.00 92.31 93 GLY A N 1
ATOM 734 C CA . GLY A 1 93 ? 3.389 5.289 -11.214 1.00 92.31 93 GLY A CA 1
ATOM 735 C C . GLY A 1 93 ? 2.998 4.085 -12.069 1.00 92.31 93 GLY A C 1
ATOM 736 O O . GLY A 1 93 ? 3.699 3.758 -13.024 1.00 92.31 93 GLY A O 1
ATOM 737 N N . GLY A 1 94 ? 1.852 3.461 -11.788 1.00 92.62 94 GLY A N 1
ATOM 738 C CA . GLY A 1 94 ? 1.345 2.324 -12.551 1.00 92.62 94 GLY A CA 1
ATOM 739 C C . GLY A 1 94 ? 1.023 2.679 -14.003 1.00 92.62 94 GLY A C 1
ATOM 740 O O . GLY A 1 94 ? 1.467 1.975 -14.907 1.00 92.62 94 GLY A O 1
ATOM 741 N N . VAL A 1 95 ? 0.351 3.811 -14.251 1.00 94.44 95 VAL A N 1
ATOM 742 C CA . VAL A 1 95 ? 0.092 4.319 -15.614 1.00 94.44 95 VAL A CA 1
ATOM 743 C C . VAL A 1 95 ? 1.399 4.565 -16.374 1.00 94.44 95 VAL A C 1
ATOM 745 O O . VAL A 1 95 ? 1.517 4.160 -17.531 1.00 94.44 95 VAL A O 1
ATOM 748 N N . ALA A 1 96 ? 2.397 5.174 -15.726 1.00 90.81 96 ALA A N 1
ATOM 749 C CA . ALA A 1 96 ? 3.705 5.402 -16.340 1.00 90.81 96 ALA A CA 1
ATOM 750 C C . ALA A 1 96 ? 4.427 4.084 -16.682 1.00 90.81 96 ALA A C 1
ATOM 752 O O . ALA A 1 96 ? 5.012 3.962 -17.756 1.00 90.81 96 ALA A O 1
ATOM 753 N N . THR A 1 97 ? 4.345 3.079 -15.809 1.00 90.19 97 THR A N 1
ATOM 754 C CA . THR A 1 97 ? 4.965 1.761 -16.021 1.00 90.19 97 THR A CA 1
ATOM 755 C C . THR A 1 97 ? 4.272 0.955 -17.127 1.00 90.19 97 THR A C 1
ATOM 757 O O . THR A 1 97 ? 4.962 0.360 -17.959 1.00 90.19 97 THR A O 1
ATOM 760 N N . VAL A 1 98 ? 2.933 0.998 -17.218 1.00 91.06 98 VAL A N 1
ATOM 761 C CA . VAL A 1 98 ? 2.183 0.394 -18.340 1.00 91.06 98 VAL A CA 1
ATOM 762 C C . VAL A 1 98 ? 2.623 0.992 -19.679 1.00 91.06 98 VAL A C 1
ATOM 764 O O . VAL A 1 98 ? 2.755 0.260 -20.657 1.00 91.06 98 VAL A O 1
ATOM 767 N N . GLY A 1 99 ? 2.876 2.303 -19.724 1.00 81.31 99 GLY A N 1
ATOM 768 C CA . GLY A 1 99 ? 3.305 2.991 -20.942 1.00 81.31 99 GLY A CA 1
ATOM 769 C C . GLY A 1 99 ? 4.724 2.654 -21.414 1.00 81.31 99 GLY A C 1
ATOM 770 O O . GLY A 1 99 ? 5.019 2.879 -22.585 1.00 81.31 99 GLY A O 1
ATOM 771 N N . ASN A 1 100 ? 5.588 2.123 -20.540 1.00 71.62 100 ASN A N 1
ATOM 772 C CA . ASN A 1 100 ? 7.017 1.963 -20.832 1.00 71.62 100 ASN A CA 1
ATOM 773 C C . ASN A 1 100 ? 7.437 0.544 -21.245 1.00 71.62 100 ASN A C 1
ATOM 775 O O . ASN A 1 100 ? 8.283 0.434 -22.127 1.00 71.62 100 ASN A O 1
ATOM 779 N N . SER A 1 101 ? 6.870 -0.520 -20.659 1.00 72.12 101 SER A N 1
ATOM 780 C CA . SER A 1 101 ? 7.166 -1.922 -21.054 1.00 72.12 101 SER A CA 1
ATOM 781 C C . SER A 1 101 ? 6.543 -2.975 -20.135 1.00 72.12 101 SER A C 1
ATOM 783 O O . SER A 1 101 ? 6.277 -4.095 -20.570 1.00 72.12 101 SER A O 1
ATOM 785 N N . SER A 1 102 ? 6.316 -2.639 -18.864 1.00 78.88 102 SER A N 1
ATOM 786 C CA . SER A 1 102 ? 6.035 -3.613 -17.798 1.00 78.88 102 SER A CA 1
ATOM 787 C C . SER A 1 102 ? 4.551 -3.599 -17.429 1.00 78.88 102 SER A C 1
ATOM 789 O O . SER A 1 102 ? 4.139 -3.171 -16.352 1.00 78.88 102 SER A O 1
ATOM 791 N N . VAL A 1 103 ? 3.720 -4.040 -18.381 1.00 83.12 103 VAL A N 1
ATOM 792 C CA . VAL A 1 103 ? 2.251 -3.924 -18.318 1.00 83.12 103 VAL A CA 1
ATOM 793 C C . VAL A 1 103 ? 1.661 -4.591 -17.072 1.00 83.12 103 VAL A C 1
ATOM 795 O O . VAL A 1 103 ? 0.794 -4.006 -16.429 1.00 83.12 103 VAL A O 1
ATOM 798 N N . ILE A 1 104 ? 2.132 -5.789 -16.709 1.00 85.50 104 ILE A N 1
ATOM 799 C CA . ILE A 1 104 ? 1.603 -6.533 -15.555 1.00 85.50 104 ILE A CA 1
ATOM 800 C C . ILE A 1 104 ? 1.872 -5.765 -14.257 1.00 85.50 104 ILE A C 1
ATOM 802 O O . ILE A 1 104 ? 0.936 -5.507 -13.504 1.00 85.50 104 ILE A O 1
ATOM 806 N N . ASP A 1 105 ? 3.110 -5.334 -14.028 1.00 85.00 105 ASP A N 1
ATOM 807 C CA . ASP A 1 105 ? 3.490 -4.630 -12.800 1.00 85.00 105 ASP A CA 1
ATOM 808 C C . ASP A 1 105 ? 2.760 -3.288 -12.679 1.00 85.00 105 ASP A C 1
ATOM 810 O O . ASP A 1 105 ? 2.269 -2.925 -11.609 1.00 85.00 105 ASP A O 1
ATOM 814 N N . GLY A 1 106 ? 2.616 -2.580 -13.803 1.00 88.56 106 GLY A N 1
ATOM 815 C CA . GLY A 1 106 ? 1.840 -1.348 -13.868 1.00 88.56 106 GLY A CA 1
ATOM 816 C C . GLY A 1 106 ? 0.358 -1.559 -13.537 1.00 88.56 106 GLY A C 1
ATOM 817 O O . GLY A 1 106 ? -0.215 -0.772 -12.781 1.00 88.56 106 GLY A O 1
ATOM 818 N N . ILE A 1 107 ? -0.260 -2.645 -14.018 1.00 91.12 107 ILE A N 1
ATOM 819 C CA . ILE A 1 107 ? -1.641 -3.011 -13.658 1.00 91.12 107 ILE A CA 1
ATOM 820 C C . ILE A 1 107 ? -1.745 -3.338 -12.164 1.00 91.12 107 ILE A C 1
ATOM 822 O O . ILE A 1 107 ? -2.667 -2.855 -11.506 1.00 91.12 107 ILE A O 1
ATOM 826 N N . VAL A 1 108 ? -0.810 -4.115 -11.609 1.00 90.12 108 VAL A N 1
ATOM 827 C CA . VAL A 1 108 ? -0.806 -4.457 -10.176 1.00 90.12 108 VAL A CA 1
ATOM 828 C C . VAL A 1 108 ? -0.673 -3.196 -9.318 1.00 90.12 108 VAL A C 1
ATOM 830 O O . VAL A 1 108 ? -1.409 -3.044 -8.341 1.00 90.12 108 VAL A O 1
ATOM 833 N N . ALA A 1 109 ? 0.190 -2.253 -9.709 1.00 92.12 109 ALA A N 1
ATOM 834 C CA . ALA A 1 109 ? 0.298 -0.954 -9.052 1.00 92.12 109 ALA A CA 1
ATOM 835 C C . ALA A 1 109 ? -1.027 -0.176 -9.111 1.00 92.12 109 ALA A C 1
ATOM 837 O O . ALA A 1 109 ? -1.500 0.286 -8.077 1.00 92.12 109 ALA A O 1
ATOM 838 N N . ILE A 1 110 ? -1.689 -0.097 -10.270 1.00 94.44 110 ILE A N 1
ATOM 839 C CA . ILE A 1 110 ? -2.995 0.576 -10.389 1.00 94.44 110 ILE A CA 1
ATOM 840 C C . ILE A 1 110 ? -4.039 -0.074 -9.472 1.00 94.44 110 ILE A C 1
ATOM 842 O O . ILE A 1 110 ? -4.747 0.640 -8.763 1.00 94.44 110 ILE A O 1
ATOM 846 N N . VAL A 1 111 ? -4.119 -1.408 -9.439 1.00 92.56 111 VAL A N 1
ATOM 847 C CA . VAL A 1 111 ? -5.042 -2.135 -8.550 1.00 92.56 111 VAL A CA 1
ATOM 848 C C . VAL A 1 111 ? -4.753 -1.814 -7.082 1.00 92.56 111 VAL A C 1
ATOM 850 O O . VAL A 1 111 ? -5.686 -1.524 -6.335 1.00 92.56 111 VAL A O 1
ATOM 853 N N . CYS A 1 112 ? -3.480 -1.788 -6.680 1.00 92.50 112 CYS A N 1
ATOM 854 C CA . CYS A 1 112 ? -3.075 -1.376 -5.334 1.00 92.50 112 CYS A CA 1
ATOM 855 C C . CYS A 1 112 ? -3.540 0.056 -5.019 1.00 92.50 112 CYS A C 1
ATOM 857 O O . CYS A 1 112 ? -4.145 0.311 -3.979 1.00 92.50 112 CYS A O 1
ATOM 859 N N . GLY A 1 113 ? -3.345 0.989 -5.952 1.00 94.25 113 GLY A N 1
ATOM 860 C CA . GLY A 1 113 ? -3.796 2.368 -5.785 1.00 94.25 113 GLY A CA 1
ATOM 861 C C . GLY A 1 113 ? -5.319 2.510 -5.689 1.00 94.25 113 GLY A C 1
ATOM 862 O O . GLY A 1 113 ? -5.812 3.323 -4.907 1.00 94.25 113 GLY A O 1
ATOM 863 N N . VAL A 1 114 ? -6.080 1.688 -6.417 1.00 94.81 114 VAL A N 1
ATOM 864 C CA . VAL A 1 114 ? -7.546 1.636 -6.301 1.00 94.81 114 VAL A CA 1
ATOM 865 C C . VAL A 1 114 ? -7.979 1.094 -4.938 1.00 94.81 114 VAL A C 1
ATOM 867 O O . VAL A 1 114 ? -8.928 1.630 -4.372 1.00 94.81 114 VAL A O 1
ATOM 870 N N . LEU A 1 115 ? -7.290 0.092 -4.380 1.00 93.88 115 LEU A N 1
ATOM 871 C CA . LEU A 1 115 ? -7.573 -0.398 -3.024 1.00 93.88 115 LEU A CA 1
ATOM 872 C C . LEU A 1 115 ? -7.413 0.719 -1.987 1.00 93.88 115 LEU A C 1
ATOM 874 O O . LEU A 1 115 ? -8.360 0.991 -1.251 1.00 93.88 115 LEU A O 1
ATOM 878 N N . HIS A 1 116 ? -6.291 1.441 -2.030 1.00 94.50 116 HIS A N 1
ATOM 879 C CA . HIS A 1 116 ? -6.056 2.602 -1.169 1.00 94.50 116 HIS A CA 1
ATOM 880 C C . HIS A 1 116 ? -7.127 3.695 -1.344 1.00 94.50 116 HIS A C 1
ATOM 882 O O . HIS A 1 116 ? -7.584 4.299 -0.373 1.00 94.50 116 HIS A O 1
ATOM 888 N N . LEU A 1 117 ? -7.586 3.940 -2.578 1.00 95.12 117 LEU A N 1
ATOM 889 C CA . LEU A 1 117 ? -8.653 4.908 -2.845 1.00 95.12 117 LEU A CA 1
ATOM 890 C C . LEU A 1 117 ? -10.001 4.456 -2.265 1.00 95.12 117 LEU A C 1
ATOM 892 O O . LEU A 1 117 ? -10.719 5.261 -1.670 1.00 95.12 117 LEU A O 1
ATOM 896 N N . VAL A 1 118 ? -10.348 3.176 -2.418 1.00 93.50 118 VAL A N 1
ATOM 897 C CA . VAL A 1 118 ? -11.565 2.592 -1.835 1.00 93.50 118 VAL A CA 1
ATOM 898 C C . VAL A 1 118 ? -11.514 2.680 -0.314 1.00 93.50 118 VAL A C 1
ATOM 900 O O . VAL A 1 118 ? -12.504 3.074 0.302 1.00 93.50 118 VAL A O 1
ATOM 903 N N . HIS A 1 119 ? -10.363 2.378 0.285 1.00 92.38 119 HIS A N 1
ATOM 904 C CA . HIS A 1 119 ? -10.155 2.486 1.722 1.00 92.38 119 HIS A CA 1
ATOM 905 C C . HIS A 1 119 ? -10.306 3.928 2.204 1.00 92.38 119 HIS A C 1
ATOM 907 O O . HIS A 1 119 ? -11.067 4.175 3.134 1.00 92.38 119 HIS A O 1
ATOM 913 N N . PHE A 1 120 ? -9.689 4.893 1.516 1.00 92.56 120 PHE A N 1
ATOM 914 C CA . PHE A 1 120 ? -9.863 6.319 1.799 1.00 92.56 120 PHE A CA 1
ATOM 915 C C . PHE A 1 120 ? -11.341 6.732 1.797 1.00 92.56 120 PHE A C 1
ATOM 917 O O . PHE A 1 120 ? -11.824 7.323 2.764 1.00 92.56 120 PHE A O 1
ATOM 924 N N . VAL A 1 121 ? -12.079 6.401 0.731 1.00 91.50 121 VAL A N 1
ATOM 925 C CA . VAL A 1 121 ? -13.504 6.751 0.608 1.00 91.50 121 VAL A CA 1
ATOM 926 C C . VAL A 1 121 ? -14.326 6.078 1.707 1.00 91.50 121 VAL A C 1
ATOM 928 O O . VAL A 1 121 ? -15.179 6.721 2.318 1.00 91.50 121 VAL A O 1
ATOM 931 N N . TYR A 1 122 ? -14.054 4.805 1.996 1.00 89.88 122 TYR A N 1
ATOM 932 C CA . TYR A 1 122 ? -14.727 4.069 3.061 1.00 89.88 122 TYR A CA 1
ATOM 933 C C . TYR A 1 122 ? -14.494 4.712 4.434 1.00 89.88 122 TYR A C 1
ATOM 935 O O . TYR A 1 122 ? -15.465 4.998 5.142 1.00 89.88 122 TYR A O 1
ATOM 943 N N . SER A 1 123 ? -13.239 5.003 4.788 1.00 86.50 123 SER A N 1
ATOM 944 C CA . SER A 1 123 ? -12.897 5.633 6.065 1.00 86.50 123 SER A CA 1
ATOM 945 C C . SER A 1 123 ? -13.501 7.039 6.180 1.00 86.50 123 SER A C 1
ATOM 947 O O . SER A 1 123 ? -13.906 7.435 7.266 1.00 86.50 123 SER A O 1
ATOM 949 N N . MET A 1 124 ? -13.644 7.783 5.077 1.00 85.62 124 MET A N 1
ATOM 950 C CA . MET A 1 124 ? -14.321 9.089 5.072 1.00 85.62 124 MET A CA 1
ATOM 951 C C . MET A 1 124 ? -15.838 8.999 5.294 1.00 85.62 124 MET A C 1
ATOM 953 O O . MET A 1 124 ? -16.400 9.880 5.931 1.00 85.62 124 MET A O 1
ATOM 957 N N . ILE A 1 125 ? -16.509 7.965 4.775 1.00 87.06 125 ILE A N 1
ATOM 958 C CA . ILE A 1 125 ? -17.965 7.776 4.942 1.00 87.06 125 ILE A CA 1
ATOM 959 C C . ILE A 1 125 ? -18.312 7.268 6.350 1.00 87.06 125 ILE A C 1
ATOM 961 O O . ILE A 1 125 ? -19.414 7.505 6.844 1.00 87.06 125 ILE A O 1
ATOM 965 N N . LYS A 1 126 ? -17.409 6.497 6.964 1.00 78.94 126 LYS A N 1
ATOM 966 C CA . LYS A 1 126 ? -17.625 5.851 8.268 1.00 78.94 126 LYS A CA 1
ATOM 967 C C . LYS A 1 126 ? -17.152 6.671 9.469 1.00 78.94 126 LYS A C 1
ATOM 969 O O . LYS A 1 126 ? -17.508 6.301 10.591 1.00 78.94 126 LYS A O 1
ATOM 974 N N . ASN A 1 127 ? -16.362 7.717 9.240 1.00 66.62 127 ASN A N 1
ATOM 975 C CA . ASN A 1 127 ? -16.010 8.723 10.245 1.00 66.62 127 ASN A CA 1
ATOM 976 C C . ASN A 1 127 ? -17.138 9.739 10.424 1.00 66.62 127 ASN A C 1
ATOM 978 O O . ASN A 1 127 ? -17.361 10.126 11.593 1.00 66.62 127 ASN A O 1
#

Organism: Rhipicephalus appendiculatus (NCBI:txid34631)

Secondary structure (DSSP, 8-state):
-HHHHHHHHHTSHHHHHHHHHHHHHHHHHHHHHHH---SHHHHHHHHHHHHHHHHHHHHHHHHHH-HHHHHHGGGSHHHHHHHHHHHHHHHHHHHHHHHHT-HHHHHHHHHHHHHHHHHHHHHHHH-

pLDDT: mean 87.41, std 5.94, range [66.62, 96.25]

Radius of gyration: 14.84 Å; chains: 1; bounding box: 33×26×45 Å

Foldseek 3Di:
DLVVLLVVLCVDPLSVLLVVLLVLLVVLLVCCVPVHQPDPLSVLSNVLSVVLNVVSVVLSVQSSVDVVSSVCVLVDPVLLVSLQVQLVSLQVSLVVCCVPPNPVSSVSSNVSSVSSVVSSVVSVVVD

Sequence (127 aa):
MVQFYIREYTMTTDGWLNLLEVVVGAILWAMYGTLGATTPSEQFLYSCASVFATNGFFFFMSSVMSIQTALMLPKLFYYTLFQLVSAACYISGGVATVGNSSVIDGIVAIVCGVLHLVHFVYSMIKN